Protein AF-A0A950MJ36-F1 (afdb_monomer)

Structure (mmCIF, N/CA/C/O backbone):
data_AF-A0A950MJ36-F1
#
_entry.id   AF-A0A950MJ36-F1
#
loop_
_atom_site.group_PDB
_atom_site.id
_atom_site.type_symbol
_atom_site.label_atom_id
_atom_site.label_alt_id
_atom_site.label_comp_id
_atom_site.label_asym_id
_atom_site.label_entity_id
_atom_site.label_seq_id
_atom_site.pdbx_PDB_ins_code
_atom_site.Cartn_x
_atom_site.Cartn_y
_atom_site.Cartn_z
_atom_site.occupancy
_atom_site.B_iso_or_equiv
_atom_site.auth_seq_id
_atom_site.auth_comp_id
_atom_site.auth_asym_id
_atom_site.auth_atom_id
_atom_site.pdbx_PDB_model_num
ATOM 1 N N . MET A 1 1 ? -14.133 11.205 15.961 1.00 86.25 1 MET A N 1
ATOM 2 C CA . MET A 1 1 ? -13.410 11.856 14.840 1.00 86.25 1 MET A CA 1
ATOM 3 C C . MET A 1 1 ? -12.752 10.787 13.973 1.00 86.25 1 MET A C 1
ATOM 5 O O . MET A 1 1 ? -12.013 9.981 14.530 1.00 86.25 1 MET A O 1
ATOM 9 N N . ARG A 1 2 ? -13.037 10.751 12.662 1.00 91.69 2 ARG A N 1
ATOM 10 C CA . ARG A 1 2 ? -12.465 9.774 11.707 1.00 91.69 2 ARG A CA 1
ATOM 11 C C . ARG A 1 2 ? -11.082 10.229 11.227 1.00 91.69 2 ARG A C 1
ATOM 13 O O . ARG A 1 2 ? -10.898 11.425 11.024 1.00 91.69 2 ARG A O 1
ATOM 20 N N . VAL A 1 3 ? 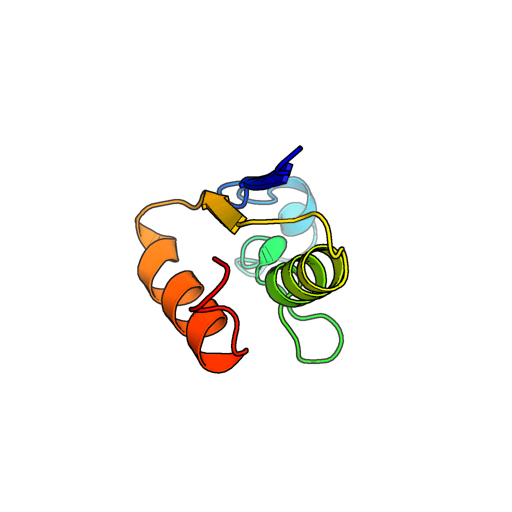-10.139 9.301 11.053 1.00 97.38 3 VAL A N 1
ATOM 21 C CA . VAL A 1 3 ? -8.804 9.574 10.489 1.00 97.38 3 VAL A CA 1
ATOM 22 C C . VAL A 1 3 ? -8.681 8.906 9.129 1.00 97.38 3 VAL A C 1
ATOM 24 O O . VAL A 1 3 ? -9.064 7.750 8.978 1.00 97.38 3 VAL A O 1
ATOM 27 N N . PHE A 1 4 ? -8.112 9.620 8.167 1.00 97.75 4 PHE A N 1
ATOM 28 C CA . PHE A 1 4 ? -7.770 9.097 6.850 1.00 97.75 4 PHE A CA 1
ATOM 29 C C . PHE A 1 4 ? -6.265 9.230 6.642 1.00 97.75 4 PHE A C 1
ATOM 31 O O . PHE A 1 4 ? -5.668 10.209 7.094 1.00 97.75 4 PHE A O 1
ATOM 38 N N . VAL A 1 5 ? -5.656 8.250 5.982 1.00 98.12 5 VAL A N 1
ATOM 39 C CA . VAL A 1 5 ? -4.213 8.227 5.710 1.00 98.12 5 VAL A CA 1
ATOM 40 C C . VAL A 1 5 ? -3.997 8.276 4.207 1.00 98.12 5 VAL A C 1
ATOM 4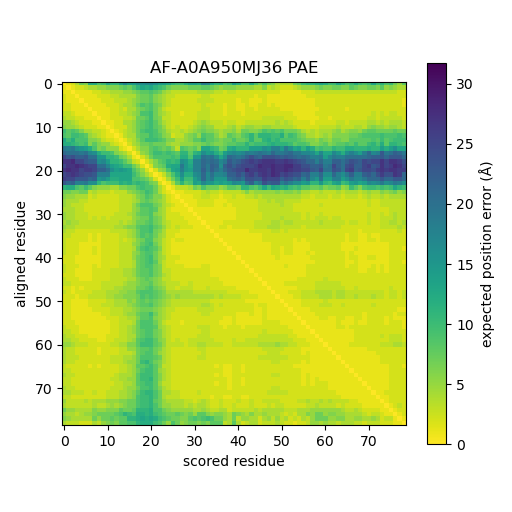2 O O . VAL A 1 5 ? -4.625 7.522 3.473 1.00 98.12 5 VAL A O 1
ATOM 45 N N . ILE A 1 6 ? -3.091 9.133 3.744 1.00 97.94 6 ILE A N 1
ATOM 46 C CA . ILE A 1 6 ? -2.664 9.170 2.343 1.00 97.94 6 ILE A CA 1
ATOM 47 C C . ILE A 1 6 ? -1.198 8.748 2.297 1.00 97.94 6 ILE A C 1
ATOM 49 O O . ILE A 1 6 ? -0.353 9.354 2.954 1.00 97.94 6 ILE A O 1
ATOM 53 N N . LEU A 1 7 ? -0.902 7.707 1.523 1.00 97.06 7 LEU A N 1
ATOM 54 C CA . LEU A 1 7 ? 0.431 7.162 1.306 1.00 97.06 7 LEU A CA 1
ATOM 55 C C . LEU A 1 7 ? 0.909 7.538 -0.105 1.00 97.06 7 LEU A C 1
ATOM 57 O O . LEU A 1 7 ? 0.607 6.826 -1.067 1.00 97.06 7 LEU A O 1
ATOM 61 N N . PRO A 1 8 ? 1.644 8.651 -0.273 1.00 96.31 8 PRO A N 1
ATOM 62 C CA . PRO A 1 8 ? 2.241 8.992 -1.556 1.00 96.31 8 PRO A CA 1
ATOM 63 C C . PRO A 1 8 ? 3.380 8.017 -1.888 1.00 96.31 8 PRO A C 1
ATOM 65 O O . PRO A 1 8 ? 4.440 8.018 -1.263 1.00 96.31 8 PRO A O 1
ATOM 68 N N . ALA A 1 9 ? 3.159 7.199 -2.912 1.00 94.50 9 ALA A N 1
ATOM 69 C CA . ALA A 1 9 ? 4.024 6.107 -3.352 1.00 94.50 9 ALA A CA 1
ATOM 70 C C . ALA A 1 9 ? 4.343 6.188 -4.864 1.00 94.50 9 ALA A C 1
ATOM 72 O O . ALA A 1 9 ? 4.677 5.192 -5.498 1.00 94.50 9 ALA A O 1
ATOM 73 N N . ALA A 1 10 ? 4.267 7.387 -5.455 1.00 92.75 1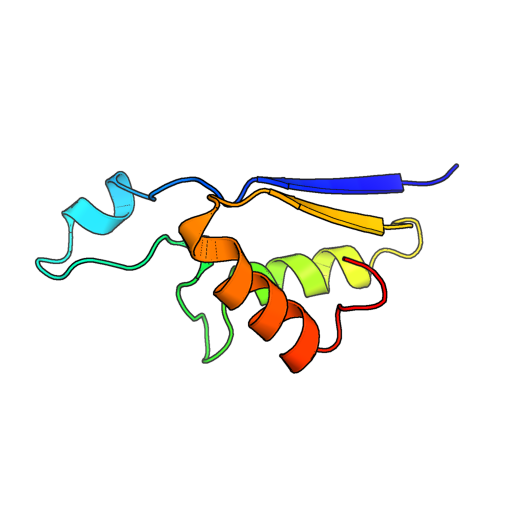0 ALA A N 1
ATOM 74 C CA . ALA A 1 10 ? 4.580 7.651 -6.868 1.00 92.75 10 ALA A CA 1
ATOM 75 C C . ALA A 1 10 ? 6.054 8.043 -7.132 1.00 92.75 10 ALA A C 1
ATOM 77 O O . ALA A 1 10 ? 6.456 8.260 -8.282 1.00 92.75 10 ALA A O 1
ATOM 78 N N . GLY A 1 11 ? 6.853 8.190 -6.069 1.00 88.31 11 GLY A N 1
ATOM 79 C CA . GLY A 1 11 ? 8.255 8.597 -6.146 1.00 88.31 11 GLY A CA 1
ATOM 80 C C . GLY A 1 11 ? 9.152 7.506 -6.735 1.00 88.31 11 GLY A C 1
ATOM 81 O O . GLY A 1 11 ? 8.966 6.328 -6.451 1.00 88.31 11 GLY A O 1
ATOM 82 N N . LEU A 1 12 ? 10.151 7.913 -7.525 1.00 82.62 12 LEU A N 1
ATOM 83 C CA . LEU A 1 12 ? 11.064 6.997 -8.226 1.00 82.62 12 LEU A CA 1
ATOM 84 C C . LEU A 1 12 ? 12.253 6.524 -7.379 1.00 82.62 12 LEU A C 1
ATOM 86 O O . LEU A 1 12 ? 12.937 5.589 -7.764 1.00 82.62 12 LEU A O 1
ATOM 90 N N . GLY A 1 13 ? 12.530 7.163 -6.237 1.00 76.69 13 GLY A N 1
ATOM 91 C CA . GLY A 1 13 ? 13.645 6.751 -5.376 1.00 76.69 13 GLY A CA 1
ATOM 92 C C . GLY A 1 13 ? 15.029 6.909 -6.019 1.00 76.69 13 GLY A C 1
ATOM 93 O O . GLY A 1 13 ? 15.940 6.171 -5.669 1.00 76.69 13 GLY A O 1
ATOM 94 N N . THR A 1 14 ? 15.211 7.888 -6.911 1.00 74.81 14 THR A N 1
ATOM 95 C CA . THR A 1 14 ? 16.426 8.074 -7.736 1.00 74.81 14 THR A CA 1
ATOM 96 C C . THR A 1 14 ? 17.736 8.155 -6.950 1.00 74.81 14 THR A C 1
ATOM 98 O O . THR A 1 14 ? 18.770 7.713 -7.439 1.00 74.81 14 THR A O 1
ATOM 101 N N . ARG A 1 15 ? 17.706 8.656 -5.708 1.00 77.00 15 ARG A N 1
ATOM 102 C CA . ARG A 1 15 ? 18.877 8.657 -4.813 1.00 77.00 15 ARG A CA 1
ATOM 103 C C . ARG A 1 15 ? 19.305 7.252 -4.380 1.00 77.00 15 ARG A C 1
ATOM 105 O O . ARG A 1 15 ? 20.490 7.016 -4.210 1.00 77.00 15 ARG A O 1
ATOM 112 N N . MET A 1 16 ? 18.355 6.334 -4.203 1.00 66.44 16 MET A N 1
ATOM 113 C CA . MET A 1 16 ? 18.647 4.937 -3.863 1.00 66.44 16 MET A CA 1
ATOM 114 C C . MET A 1 16 ? 19.111 4.136 -5.086 1.00 66.44 16 MET A C 1
ATOM 116 O O . MET A 1 16 ? 19.935 3.239 -4.939 1.00 66.44 16 MET A O 1
ATOM 120 N N . SER A 1 17 ? 18.643 4.479 -6.292 1.00 59.50 17 SER A N 1
ATOM 121 C CA . SER A 1 17 ? 19.059 3.809 -7.534 1.00 59.50 17 SER A CA 1
ATOM 122 C C . SER A 1 17 ? 20.499 4.130 -7.958 1.00 59.50 17 SER A C 1
ATOM 124 O O . SER A 1 17 ? 21.095 3.355 -8.694 1.00 59.50 17 SER A O 1
ATOM 126 N N . ALA A 1 18 ? 21.090 5.233 -7.486 1.00 54.50 18 ALA A N 1
ATOM 127 C CA . ALA A 1 18 ? 22.434 5.667 -7.887 1.00 54.50 18 ALA A CA 1
ATOM 128 C C . ALA A 1 18 ? 23.587 4.749 -7.414 1.00 54.50 18 ALA A C 1
ATOM 130 O O . ALA A 1 18 ? 24.730 4.978 -7.797 1.00 54.50 18 ALA A O 1
ATOM 131 N N . GLY A 1 19 ? 23.311 3.728 -6.592 1.00 51.56 19 GLY A N 1
ATOM 132 C CA . GLY A 1 19 ? 24.321 2.797 -6.069 1.00 51.56 19 GLY A CA 1
ATOM 133 C C . GLY A 1 19 ? 24.318 1.394 -6.685 1.00 51.56 19 GLY A C 1
ATOM 134 O O . GLY A 1 19 ? 25.193 0.603 -6.352 1.00 51.56 19 GLY A O 1
ATOM 135 N N . HIS A 1 20 ? 23.354 1.059 -7.551 1.00 45.91 20 HIS A N 1
ATOM 136 C CA . HIS A 1 20 ? 23.222 -0.282 -8.127 1.00 45.91 20 HIS A CA 1
ATOM 137 C C . HIS A 1 20 ? 22.952 -0.169 -9.633 1.00 45.91 20 HIS A C 1
ATOM 139 O O . HIS A 1 20 ? 21.934 0.380 -10.040 1.00 45.91 20 HIS A O 1
ATOM 145 N N . SER A 1 21 ? 23.844 -0.711 -10.470 1.00 41.66 21 SER A N 1
ATOM 146 C CA . SER A 1 21 ? 23.791 -0.669 -11.949 1.00 41.66 21 SER A CA 1
ATOM 147 C C . SER A 1 21 ? 22.631 -1.454 -12.591 1.00 41.66 21 SER A C 1
ATOM 149 O O . SER A 1 21 ? 22.656 -1.746 -13.783 1.00 41.66 21 SER A O 1
ATOM 151 N N . SER A 1 22 ? 21.608 -1.805 -11.817 1.00 49.19 22 SER A N 1
ATOM 152 C CA . SER A 1 22 ? 20.376 -2.442 -12.270 1.00 49.19 22 SER A CA 1
ATOM 153 C C . SER A 1 22 ? 19.220 -1.514 -11.942 1.00 49.19 22 SER A C 1
ATOM 155 O O . SER A 1 22 ? 19.196 -0.932 -10.856 1.00 49.19 22 SER A O 1
ATOM 157 N N . ILE A 1 23 ? 18.257 -1.399 -12.858 1.00 55.78 23 ILE A N 1
ATOM 158 C CA . ILE A 1 23 ? 17.006 -0.649 -12.693 1.00 55.78 23 ILE A CA 1
ATOM 159 C C . ILE A 1 23 ? 16.365 -1.081 -11.370 1.00 55.78 23 ILE A C 1
ATOM 161 O O . ILE A 1 23 ? 15.706 -2.112 -11.272 1.00 55.78 23 ILE A O 1
ATOM 165 N N . THR A 1 24 ? 16.642 -0.327 -10.311 1.00 65.62 24 THR A N 1
ATOM 166 C CA . THR A 1 24 ? 16.178 -0.655 -8.969 1.00 65.62 24 THR A CA 1
ATOM 167 C C . THR A 1 24 ? 14.733 -0.201 -8.915 1.00 65.62 24 THR A C 1
ATOM 169 O O . THR A 1 24 ? 14.458 0.988 -9.095 1.00 65.62 24 THR A O 1
ATOM 172 N N . ALA A 1 25 ? 13.810 -1.147 -8.735 1.00 74.06 25 ALA A N 1
ATOM 173 C CA . ALA A 1 25 ? 12.396 -0.841 -8.570 1.00 74.06 25 ALA A CA 1
ATOM 174 C C . ALA A 1 25 ? 12.212 0.260 -7.501 1.00 74.06 25 ALA A C 1
ATOM 176 O O . ALA A 1 25 ? 12.979 0.298 -6.532 1.00 74.06 25 ALA A O 1
ATOM 177 N N . PRO A 1 26 ? 11.218 1.158 -7.646 1.00 87.12 26 PRO A N 1
ATOM 178 C CA . PRO A 1 26 ? 10.979 2.219 -6.676 1.00 87.12 26 PRO A CA 1
ATOM 179 C C . PRO A 1 26 ? 10.929 1.693 -5.237 1.00 87.12 26 PRO A C 1
ATOM 181 O O . PRO A 1 26 ? 10.330 0.649 -4.973 1.00 87.12 26 PRO A O 1
ATOM 184 N N . LYS A 1 27 ? 11.541 2.428 -4.300 1.00 89.19 27 LYS A N 1
ATOM 185 C CA . LYS A 1 27 ? 11.846 1.945 -2.938 1.00 89.19 27 LYS A CA 1
ATOM 186 C C . LYS A 1 27 ? 10.658 1.330 -2.197 1.00 89.19 27 LYS A C 1
ATOM 188 O O . LYS A 1 27 ? 10.823 0.370 -1.462 1.00 89.19 27 LYS A O 1
ATOM 193 N N . GLN A 1 28 ? 9.461 1.880 -2.384 1.00 90.88 28 GLN A N 1
ATOM 194 C CA . GLN A 1 28 ? 8.224 1.423 -1.751 1.00 90.88 28 GLN A CA 1
ATOM 195 C C . GLN A 1 28 ? 7.852 -0.013 -2.132 1.00 90.88 28 GLN A C 1
ATOM 197 O O . GLN A 1 28 ? 7.119 -0.666 -1.396 1.00 90.88 28 GLN A O 1
ATOM 202 N N . PHE A 1 29 ? 8.365 -0.507 -3.255 1.00 91.19 29 PHE A N 1
ATOM 203 C CA . PHE A 1 29 ? 8.091 -1.850 -3.732 1.00 91.19 29 PHE A CA 1
ATOM 204 C C . PHE A 1 29 ? 9.252 -2.824 -3.556 1.00 91.19 29 PHE A C 1
ATOM 206 O O . PHE A 1 29 ? 9.122 -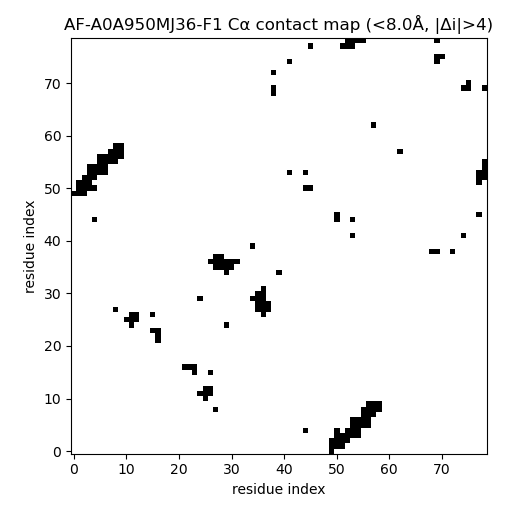3.982 -3.947 1.00 91.19 29 PHE A O 1
ATOM 213 N N . LEU A 1 30 ? 10.371 -2.366 -2.994 1.00 90.94 30 LEU A N 1
ATOM 214 C CA . LEU A 1 30 ? 11.425 -3.267 -2.553 1.00 90.94 30 LEU A CA 1
ATOM 215 C C . LEU A 1 30 ? 10.917 -4.095 -1.377 1.00 90.94 30 LEU A C 1
ATOM 217 O O . LEU A 1 30 ? 10.115 -3.622 -0.565 1.00 90.94 30 LEU A O 1
ATOM 221 N N . GLU A 1 31 ? 11.397 -5.327 -1.294 1.00 92.62 31 GLU A N 1
ATOM 222 C CA . GLU A 1 31 ? 11.059 -6.232 -0.209 1.00 92.62 31 GLU A CA 1
ATOM 223 C C . GLU A 1 31 ? 12.003 -6.041 0.975 1.00 92.62 31 GLU A C 1
ATOM 225 O O . GLU A 1 31 ? 13.219 -5.923 0.830 1.00 92.62 31 GLU A O 1
ATOM 230 N N . LEU A 1 32 ? 11.424 -6.051 2.168 1.00 92.81 32 LEU A N 1
ATOM 231 C CA . LEU A 1 32 ? 12.121 -6.172 3.434 1.00 92.81 32 LEU A CA 1
ATOM 232 C C . LEU A 1 32 ? 11.647 -7.475 4.077 1.00 92.81 32 LEU A C 1
ATOM 234 O O . LEU A 1 32 ? 10.464 -7.603 4.398 1.00 92.81 32 LEU A O 1
ATOM 238 N N . ALA A 1 33 ? 12.561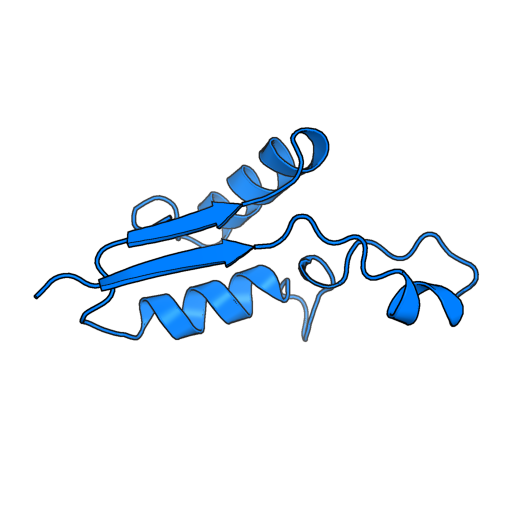 -8.438 4.221 1.00 94.94 33 ALA A N 1
ATOM 239 C CA . ALA A 1 33 ? 12.258 -9.793 4.693 1.00 94.94 33 ALA A CA 1
ATOM 240 C C . ALA A 1 33 ? 11.120 -10.478 3.897 1.00 94.94 33 ALA A C 1
ATOM 242 O O . ALA A 1 33 ? 10.193 -11.036 4.478 1.00 94.94 33 ALA A O 1
ATOM 243 N N . GLY A 1 34 ? 11.169 -10.391 2.560 1.00 94.38 34 GLY A N 1
ATOM 244 C CA . GLY A 1 34 ? 10.195 -11.028 1.658 1.00 94.38 34 GLY A CA 1
ATOM 245 C C . GLY A 1 34 ? 8.824 -10.344 1.590 1.00 94.38 34 GLY A C 1
ATOM 246 O O . GLY A 1 34 ? 7.872 -10.912 1.063 1.00 94.38 34 GLY A O 1
ATOM 247 N N . VAL A 1 35 ? 8.683 -9.140 2.156 1.00 95.56 35 VAL A N 1
ATOM 248 C CA . VAL A 1 35 ? 7.430 -8.373 2.133 1.00 95.56 35 VAL A CA 1
ATOM 249 C C . VAL A 1 35 ? 7.700 -6.956 1.624 1.00 95.56 35 VAL A C 1
ATOM 251 O O . VAL A 1 35 ? 8.620 -6.307 2.130 1.00 95.56 35 VAL A O 1
ATOM 254 N N . PRO A 1 36 ? 6.913 -6.429 0.667 1.00 95.50 36 PRO A N 1
ATOM 255 C CA . PRO A 1 36 ? 7.113 -5.078 0.155 1.00 95.50 36 PRO A CA 1
ATOM 256 C C . PRO A 1 36 ? 7.040 -4.014 1.256 1.00 95.50 36 PRO A C 1
ATOM 258 O O . PRO A 1 36 ? 6.175 -4.060 2.132 1.00 95.50 36 PRO A O 1
ATOM 261 N N . ILE A 1 37 ? 7.898 -2.996 1.179 1.00 95.19 37 ILE A N 1
ATOM 262 C CA . ILE A 1 37 ? 7.918 -1.870 2.131 1.00 95.19 37 ILE A CA 1
ATOM 263 C C . ILE A 1 37 ? 6.548 -1.174 2.233 1.00 95.19 37 ILE A C 1
ATOM 265 O O . ILE A 1 37 ? 6.125 -0.788 3.327 1.00 95.19 37 ILE A O 1
ATOM 269 N N . LEU A 1 38 ? 5.816 -1.051 1.122 1.00 96.31 38 LEU A N 1
ATOM 270 C CA . LEU A 1 38 ? 4.447 -0.533 1.114 1.00 96.31 38 LEU A CA 1
ATOM 271 C C . LEU A 1 38 ? 3.525 -1.338 2.043 1.00 96.31 38 LEU A C 1
ATOM 273 O O . LEU A 1 38 ? 2.776 -0.751 2.818 1.00 96.31 38 LEU A O 1
ATOM 277 N N . ILE A 1 39 ? 3.621 -2.668 2.022 1.00 97.69 39 ILE A N 1
ATOM 278 C CA . ILE A 1 39 ? 2.795 -3.557 2.845 1.00 97.69 39 ILE A CA 1
ATOM 279 C C . ILE A 1 39 ? 3.135 -3.422 4.328 1.00 97.69 39 ILE A C 1
ATOM 281 O O . ILE A 1 39 ? 2.229 -3.344 5.155 1.00 97.69 39 ILE A O 1
ATOM 285 N N . HIS A 1 40 ? 4.420 -3.320 4.676 1.00 97.88 40 HIS A N 1
ATOM 286 C CA . HIS A 1 40 ? 4.830 -3.006 6.052 1.00 97.88 40 HIS A CA 1
ATOM 287 C C . HIS A 1 40 ? 4.209 -1.693 6.545 1.00 97.88 40 HIS A C 1
ATOM 289 O O . HIS A 1 40 ? 3.741 -1.608 7.678 1.00 97.88 40 HIS A O 1
ATOM 295 N N . THR A 1 41 ? 4.129 -0.688 5.670 1.00 97.31 41 THR A N 1
ATOM 296 C CA . THR A 1 41 ? 3.517 0.607 6.002 1.00 97.31 41 THR A CA 1
ATOM 297 C C . THR A 1 41 ? 1.999 0.492 6.190 1.00 97.31 41 THR A C 1
ATOM 299 O O . THR A 1 41 ? 1.453 1.045 7.144 1.00 97.31 41 THR A O 1
ATOM 302 N N . LEU A 1 42 ? 1.310 -0.254 5.318 1.00 97.81 42 LEU A N 1
ATOM 303 C CA . LEU A 1 42 ? -0.131 -0.507 5.441 1.00 97.81 42 LEU A CA 1
ATOM 304 C C . LEU A 1 42 ? -0.476 -1.256 6.735 1.00 97.81 42 LEU A C 1
ATOM 306 O O . LEU A 1 42 ? -1.451 -0.897 7.391 1.00 97.81 42 LEU A O 1
ATOM 310 N N . ARG A 1 43 ? 0.344 -2.235 7.143 1.00 97.56 43 ARG A N 1
ATOM 311 C CA . ARG A 1 43 ? 0.193 -2.942 8.429 1.00 97.56 43 ARG A CA 1
ATOM 312 C C . ARG A 1 43 ? 0.214 -1.973 9.607 1.00 97.56 43 ARG A C 1
ATOM 314 O O . ARG A 1 43 ? -0.731 -1.957 10.389 1.00 97.56 43 ARG A O 1
ATOM 321 N N . ALA A 1 44 ? 1.227 -1.108 9.668 1.00 97.56 44 ALA A N 1
ATOM 322 C CA . ALA A 1 44 ? 1.376 -0.144 10.756 1.00 97.56 44 ALA A CA 1
ATOM 323 C C . ALA A 1 44 ? 0.154 0.783 10.898 1.00 97.56 44 ALA A C 1
ATOM 325 O O . ALA A 1 44 ? -0.322 1.025 12.004 1.00 97.56 44 ALA A O 1
ATOM 326 N N . PHE A 1 45 ? -0.403 1.281 9.788 1.00 97.44 45 PHE A N 1
ATOM 327 C CA . PHE A 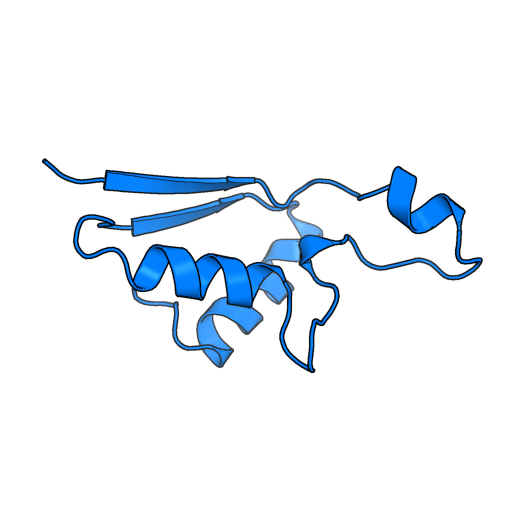1 45 ? -1.608 2.117 9.841 1.00 97.44 45 PHE A CA 1
ATOM 328 C C . PHE A 1 45 ? -2.892 1.321 10.086 1.00 97.44 45 PHE A C 1
ATOM 330 O O . PHE A 1 45 ? -3.827 1.843 10.698 1.00 97.44 45 PHE A O 1
ATOM 337 N N . ALA A 1 46 ? -2.963 0.069 9.638 1.00 95.94 46 ALA A N 1
ATOM 338 C CA . ALA A 1 46 ? -4.118 -0.781 9.879 1.00 95.94 46 ALA A CA 1
ATOM 339 C C . ALA A 1 46 ? -4.299 -1.118 11.365 1.00 95.94 46 ALA A C 1
ATOM 341 O O . ALA A 1 46 ? -5.450 -1.223 11.794 1.00 95.94 46 ALA A O 1
ATOM 342 N N . GLU A 1 47 ? -3.206 -1.204 12.130 1.00 96.38 47 GLU A N 1
ATOM 343 C CA . GLU A 1 47 ? -3.200 -1.406 13.587 1.00 96.38 47 GLU A CA 1
ATOM 344 C C . GLU A 1 47 ? -3.723 -0.198 14.378 1.00 96.38 47 GLU A C 1
ATOM 346 O O . GLU A 1 47 ? -4.074 -0.334 15.548 1.00 96.38 47 GLU A O 1
ATOM 351 N N . VAL A 1 48 ? -3.842 0.982 13.759 1.00 96.38 48 VAL A N 1
ATOM 352 C CA . VAL A 1 48 ? -4.368 2.181 14.423 1.00 96.38 48 VAL A CA 1
ATOM 353 C C . VAL A 1 48 ? -5.906 2.168 14.387 1.00 96.38 48 VAL A C 1
ATOM 355 O O . VAL A 1 48 ? -6.490 2.385 13.319 1.00 96.38 48 VAL A O 1
ATOM 358 N N . PRO A 1 49 ? -6.613 2.031 15.532 1.00 94.38 49 PRO A N 1
ATOM 359 C CA . PRO A 1 49 ? -8.075 1.865 15.539 1.00 94.38 49 PRO A CA 1
ATOM 360 C C . PRO A 1 49 ? -8.848 3.065 14.980 1.00 94.38 49 PRO A C 1
ATOM 362 O O . PRO A 1 49 ? -9.983 2.940 14.534 1.00 94.38 49 PRO A O 1
ATOM 365 N N . ARG A 1 50 ? -8.238 4.256 15.002 1.00 95.94 50 ARG A N 1
ATOM 366 C CA . ARG A 1 50 ? -8.860 5.493 14.512 1.00 95.94 50 ARG A CA 1
ATOM 367 C C . ARG A 1 50 ? -8.793 5.668 12.992 1.00 95.94 50 ARG A C 1
ATOM 369 O O . ARG A 1 50 ? -9.497 6.540 12.476 1.00 95.94 50 ARG A O 1
ATOM 376 N N . VAL A 1 51 ? -7.946 4.904 12.294 1.00 97.12 51 VAL A N 1
ATOM 377 C CA . VAL A 1 51 ? -7.801 4.973 10.831 1.00 97.12 51 VAL A CA 1
ATOM 378 C C . VAL A 1 51 ? -9.012 4.314 10.184 1.00 97.12 51 VAL A C 1
ATOM 380 O O . VAL A 1 51 ? -9.180 3.097 10.245 1.00 97.12 51 VAL A O 1
ATOM 383 N N . ALA A 1 52 ? -9.849 5.144 9.569 1.00 96.56 52 ALA A N 1
ATOM 384 C CA . ALA A 1 52 ? -11.071 4.740 8.892 1.00 96.56 52 ALA A CA 1
ATOM 385 C C . ALA A 1 52 ? -10.793 4.200 7.483 1.00 96.56 52 ALA A C 1
ATOM 387 O O . ALA A 1 52 ? -11.389 3.203 7.097 1.00 96.56 52 ALA A O 1
ATOM 388 N N . ALA A 1 53 ? -9.888 4.838 6.736 1.00 97.12 53 ALA A N 1
ATOM 389 C CA . ALA A 1 53 ? -9.436 4.365 5.430 1.00 97.12 53 ALA A CA 1
ATOM 390 C C . ALA A 1 53 ? -8.037 4.902 5.102 1.00 97.12 53 ALA A C 1
ATOM 392 O O . ALA A 1 53 ? -7.582 5.909 5.662 1.00 97.12 53 ALA A O 1
ATOM 393 N N . MET A 1 54 ? -7.367 4.216 4.188 1.00 98.00 54 MET A N 1
ATOM 394 C CA . MET A 1 54 ? -6.058 4.562 3.659 1.00 98.00 54 MET A CA 1
ATOM 395 C C . MET A 1 54 ? -6.169 4.750 2.146 1.00 98.00 54 MET A C 1
ATOM 397 O O . MET A 1 54 ? -6.961 4.083 1.505 1.00 98.00 54 MET A O 1
ATOM 401 N N . TYR A 1 55 ? -5.366 5.636 1.572 1.00 98.12 55 TYR A N 1
ATOM 402 C CA . TYR A 1 55 ? -5.320 5.873 0.133 1.00 98.12 55 TYR A CA 1
ATOM 403 C C . TYR A 1 55 ? -3.873 5.825 -0.327 1.00 98.12 55 TYR A C 1
ATOM 405 O O . TYR A 1 55 ? -3.047 6.604 0.150 1.00 98.12 55 TYR A O 1
ATOM 413 N N . VAL A 1 56 ? -3.550 4.930 -1.257 1.00 97.94 56 VAL A N 1
ATOM 414 C CA . VAL A 1 56 ? -2.197 4.821 -1.811 1.00 97.94 56 VAL A CA 1
ATOM 415 C C . VAL A 1 56 ? -2.155 5.529 -3.161 1.00 97.94 56 VAL A C 1
ATOM 417 O O . VAL A 1 56 ? -2.758 5.080 -4.130 1.00 97.94 56 VAL A O 1
ATOM 420 N N . ALA A 1 57 ? -1.429 6.643 -3.231 1.00 97.19 57 ALA A N 1
ATOM 421 C CA . ALA A 1 57 ? -1.272 7.410 -4.462 1.00 97.19 57 ALA A CA 1
ATOM 422 C C . ALA A 1 57 ? -0.028 6.936 -5.223 1.00 97.19 57 ALA A C 1
ATOM 424 O O . ALA A 1 57 ? 1.103 7.168 -4.786 1.00 97.19 57 ALA A O 1
ATOM 425 N N . VAL A 1 58 ? -0.233 6.293 -6.371 1.00 96.12 58 VAL A N 1
ATOM 426 C CA . VAL A 1 58 ? 0.833 5.778 -7.244 1.00 96.12 58 VAL A CA 1
ATOM 427 C C . VAL A 1 58 ? 0.719 6.331 -8.660 1.00 96.12 58 VAL A C 1
ATOM 429 O O . VAL A 1 58 ? -0.235 7.027 -9.002 1.00 96.12 58 VAL A O 1
ATOM 432 N N . ARG A 1 59 ? 1.726 6.053 -9.492 1.00 94.62 59 ARG A N 1
ATOM 433 C CA . ARG A 1 59 ? 1.653 6.346 -10.925 1.00 94.62 59 ARG A CA 1
ATOM 434 C C . ARG A 1 59 ? 0.683 5.376 -11.610 1.00 94.62 59 ARG A C 1
ATOM 436 O O . ARG A 1 59 ? 0.580 4.238 -11.153 1.00 94.62 59 ARG A O 1
ATOM 443 N N . PRO A 1 60 ? 0.054 5.766 -12.733 1.00 96.62 60 PRO A N 1
ATOM 444 C CA . PRO A 1 60 ? -0.876 4.896 -13.456 1.00 96.62 60 PRO A CA 1
ATOM 445 C C . PRO A 1 60 ? -0.310 3.506 -13.777 1.00 96.62 60 PRO A C 1
ATOM 447 O O . PRO A 1 60 ? -0.999 2.510 -13.610 1.00 96.62 60 PRO A O 1
ATOM 450 N N . ASN A 1 61 ? 0.969 3.422 -14.151 1.00 93.81 61 ASN A N 1
ATOM 451 C CA . ASN A 1 61 ? 1.631 2.165 -14.506 1.00 93.81 61 ASN A CA 1
ATOM 452 C C . ASN A 1 61 ? 1.911 1.229 -13.311 1.00 93.81 61 ASN A C 1
ATOM 454 O O . ASN A 1 61 ? 2.277 0.080 -13.522 1.00 93.81 61 ASN A O 1
ATOM 458 N N . GLU A 1 62 ? 1.774 1.706 -12.070 1.00 94.88 62 GLU A N 1
ATOM 459 C CA . GLU A 1 62 ? 1.940 0.890 -10.859 1.00 94.88 62 GLU A CA 1
ATOM 460 C C . GLU A 1 62 ? 0.593 0.483 -10.244 1.00 94.88 62 GLU A C 1
ATOM 462 O O . GLU A 1 62 ? 0.575 -0.233 -9.243 1.00 94.88 62 GLU A O 1
ATOM 467 N N . MET A 1 63 ? -0.534 0.937 -10.809 1.00 95.81 63 MET A N 1
ATOM 468 C CA . MET A 1 63 ? -1.858 0.712 -10.224 1.00 95.81 63 MET A CA 1
ATOM 469 C C . MET A 1 63 ? -2.188 -0.772 -10.115 1.00 95.81 63 MET A C 1
ATOM 471 O O . MET A 1 63 ? -2.491 -1.237 -9.020 1.00 95.81 63 MET A O 1
ATOM 475 N N . ASP A 1 64 ? -2.025 -1.528 -11.201 1.00 96.81 64 ASP A N 1
ATOM 476 C CA . ASP A 1 64 ? -2.341 -2.961 -11.223 1.00 96.81 64 ASP A CA 1
ATOM 477 C C . ASP A 1 64 ? -1.497 -3.750 -10.218 1.00 96.81 64 ASP A C 1
ATOM 479 O O . ASP A 1 64 ? -2.011 -4.578 -9.461 1.00 96.81 64 ASP A O 1
ATOM 483 N N . ARG A 1 65 ? -0.197 -3.439 -10.151 1.00 94.31 65 ARG A N 1
ATOM 484 C CA . ARG A 1 65 ? 0.735 -4.033 -9.186 1.00 94.31 65 ARG A CA 1
ATOM 485 C C . ARG A 1 65 ? 0.287 -3.773 -7.750 1.00 94.31 65 ARG A C 1
ATOM 487 O O . ARG A 1 65 ? 0.264 -4.691 -6.934 1.00 94.31 65 ARG A O 1
ATOM 494 N N . VAL A 1 66 ? -0.037 -2.522 -7.430 1.00 96.25 66 VAL A N 1
ATOM 495 C CA . VAL A 1 66 ? -0.413 -2.101 -6.075 1.00 96.25 66 VAL A CA 1
ATOM 496 C C . VAL A 1 66 ? -1.762 -2.690 -5.682 1.00 96.25 66 VAL A C 1
ATOM 498 O O . VAL A 1 66 ? -1.891 -3.210 -4.578 1.00 96.25 66 VAL A O 1
ATOM 501 N N . SER A 1 67 ? -2.739 -2.690 -6.588 1.00 96.62 67 SER A N 1
ATOM 502 C CA . SER A 1 67 ? -4.038 -3.330 -6.375 1.00 96.62 67 SER A CA 1
ATOM 503 C C . SER A 1 67 ? -3.901 -4.834 -6.134 1.00 96.62 67 SER A C 1
ATOM 505 O O . SER A 1 67 ? -4.567 -5.367 -5.245 1.00 96.62 67 SER A O 1
ATOM 507 N N . ALA A 1 68 ? -3.007 -5.519 -6.858 1.00 96.81 68 ALA A N 1
ATOM 508 C CA . ALA A 1 68 ? -2.705 -6.923 -6.601 1.00 96.81 68 ALA A CA 1
ATOM 509 C C . ALA A 1 68 ? -2.109 -7.124 -5.200 1.00 96.81 68 ALA A C 1
ATOM 511 O O . ALA A 1 68 ? -2.655 -7.894 -4.418 1.00 96.81 68 ALA A O 1
ATOM 512 N N . GLN A 1 69 ? -1.082 -6.355 -4.827 1.00 95.62 69 GLN A N 1
ATOM 513 C CA . GLN A 1 69 ? -0.474 -6.435 -3.494 1.00 95.62 69 GLN A CA 1
ATOM 514 C C . GLN A 1 69 ? -1.478 -6.140 -2.364 1.00 95.62 69 GLN A C 1
ATOM 516 O O . GLN A 1 69 ? -1.516 -6.856 -1.368 1.00 95.62 69 GLN A O 1
ATOM 521 N N . ILE A 1 70 ? -2.327 -5.118 -2.504 1.00 96.81 70 ILE A N 1
ATOM 522 C CA . ILE A 1 70 ? -3.370 -4.796 -1.516 1.00 96.81 70 ILE A CA 1
ATOM 523 C C . ILE A 1 70 ? -4.302 -5.991 -1.303 1.00 96.81 70 ILE A C 1
ATOM 525 O O . ILE A 1 70 ? -4.625 -6.319 -0.161 1.00 96.81 70 ILE A O 1
ATOM 529 N N . ARG A 1 71 ? -4.724 -6.659 -2.380 1.00 97.06 71 ARG A N 1
ATOM 530 C CA . ARG A 1 71 ? -5.579 -7.847 -2.296 1.00 97.06 71 ARG A CA 1
ATOM 531 C C . ARG A 1 71 ? -4.838 -9.025 -1.668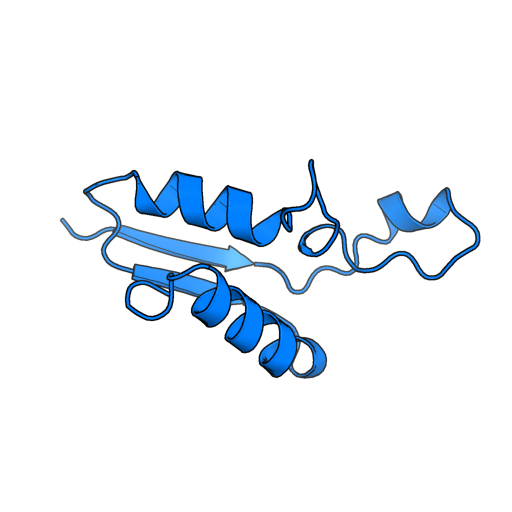 1.00 97.06 71 ARG A C 1
ATOM 533 O O . ARG A 1 71 ? -5.350 -9.614 -0.721 1.00 97.06 71 ARG A O 1
ATOM 540 N N . ASP A 1 72 ? -3.644 -9.335 -2.160 1.00 96.88 72 ASP A N 1
ATOM 541 C CA . ASP A 1 72 ? -2.884 -10.525 -1.772 1.00 96.88 72 ASP A CA 1
ATOM 542 C C . ASP A 1 72 ? -2.452 -10.475 -0.292 1.00 96.88 72 ASP A C 1
ATOM 544 O O . ASP A 1 72 ? -2.355 -11.508 0.366 1.00 96.88 72 ASP A O 1
ATOM 548 N N . TYR A 1 73 ? -2.271 -9.271 0.267 1.00 96.50 73 TYR A N 1
ATOM 549 C CA . TYR A 1 73 ? -1.964 -9.056 1.686 1.00 96.50 73 TYR A CA 1
ATOM 550 C C . TYR A 1 73 ? -3.182 -8.681 2.554 1.00 96.50 73 TYR A C 1
ATOM 552 O O . TYR A 1 73 ? -3.008 -8.358 3.729 1.00 96.50 73 TYR A O 1
ATOM 560 N N . GLY A 1 74 ? -4.408 -8.740 2.018 1.00 95.88 74 GLY A N 1
ATOM 561 C CA . GLY A 1 74 ? -5.642 -8.624 2.806 1.00 95.88 74 GLY A CA 1
ATOM 562 C C . GLY A 1 74 ? -6.059 -7.201 3.201 1.00 95.88 74 GLY A C 1
ATOM 563 O O . GLY A 1 74 ? -6.754 -7.018 4.198 1.00 95.88 74 GLY A O 1
ATOM 564 N N . PHE A 1 75 ? -5.669 -6.183 2.432 1.00 94.38 75 PHE A N 1
ATOM 565 C CA . PHE A 1 75 ? -5.974 -4.771 2.705 1.00 94.38 75 PHE A CA 1
ATOM 566 C C . PHE A 1 75 ? -7.150 -4.190 1.902 1.00 94.38 75 PHE A C 1
ATOM 568 O O . PHE A 1 75 ? -7.515 -3.037 2.126 1.00 94.38 75 PHE A O 1
ATOM 575 N N . ALA A 1 76 ? -7.789 -4.970 1.023 1.00 89.56 76 ALA A N 1
ATOM 576 C CA . ALA A 1 76 ? -8.841 -4.500 0.106 1.00 89.56 76 ALA A CA 1
ATOM 577 C C . ALA A 1 76 ? -10.079 -3.867 0.782 1.00 89.56 76 ALA A C 1
ATOM 579 O O . ALA A 1 76 ? -10.830 -3.147 0.137 1.00 89.56 76 ALA A O 1
ATOM 580 N N . GLY A 1 77 ? -10.315 -4.133 2.071 1.00 88.69 77 GLY A N 1
ATOM 581 C CA . GLY A 1 77 ? -11.421 -3.531 2.828 1.00 88.69 77 GLY A CA 1
ATOM 582 C C . GLY A 1 77 ? -11.091 -2.194 3.503 1.00 88.69 77 GLY A C 1
ATOM 583 O O . GLY A 1 77 ? -11.968 -1.609 4.135 1.00 88.69 77 GLY A O 1
ATOM 584 N N . LYS A 1 78 ? -9.833 -1.734 3.443 1.00 88.25 78 LYS A N 1
ATOM 585 C CA . LYS A 1 78 ? -9.345 -0.556 4.187 1.00 88.25 78 LYS A CA 1
ATOM 586 C C . LYS A 1 78 ? -8.491 0.398 3.338 1.00 88.25 78 LYS A C 1
ATOM 588 O O . LYS A 1 78 ? -8.212 1.504 3.808 1.00 88.25 78 LYS A O 1
ATOM 593 N N . VAL A 1 79 ? -8.080 -0.026 2.139 1.00 90.44 79 VAL A N 1
ATOM 594 C CA . VAL A 1 79 ? -7.298 0.736 1.149 1.00 90.44 79 VAL A CA 1
ATOM 595 C C . VAL A 1 79 ? -8.096 0.901 -0.135 1.00 90.44 79 VAL A C 1
ATOM 597 O O . VAL A 1 79 ? -8.685 -0.116 -0.558 1.00 90.44 79 VAL A O 1
#

Sequence (79 aa):
MRVFVILPAAGLGTRMSAGHSSITAPKQFLELAGVPIL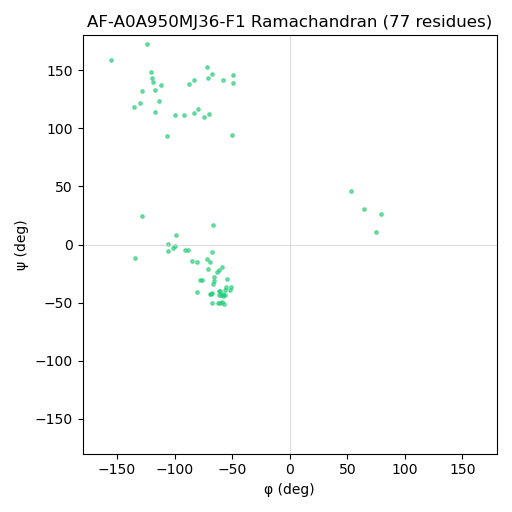IHTLRAFAEVPRVAAMYVAVRPNEMDRVSAQIRDYGFAGKV

Foldseek 3Di:
DADEAEAEQADLCVVVPVPDPDSDGRQQQDDDVNAGVVLVVLVVLVPDPRHQAYHYDHDPVCVVVVVVSCVVSVNVVHD

Nearest PDB structures (foldseek):
  2vsi-assembly1_A  TM=8.313E-01  e=2.799E-03  Streptococcus pneumoniae
  6xhp-assembly1_A  TM=8.563E-01  e=8.552E-03  Staphylococcus aureus
  6xhr-assembly3_E  TM=8.802E-01  e=1.719E-02  Staphylococcus aureus
  4cvh-assembly1_A-2  TM=8.771E-01  e=2.119E-02  Homo sapiens
  6xhs-assembly3_F  TM=8.047E-01  e=1.054E-02  Staphylococcus aureus

Radius of gyration: 13.46 Å; Cα contacts (8 Å, |Δi|>4): 84; chains: 1; bounding box: 38×23×30 Å

Solvent-accessible surface area (backbone atoms only — not comparable to full-atom values): 4794 Å² total; per-residue (Å²): 131,85,35,74,44,77,44,83,60,57,64,63,44,64,81,70,38,76,80,46,104,54,93,54,69,35,59,55,67,38,65,58,94,88,38,35,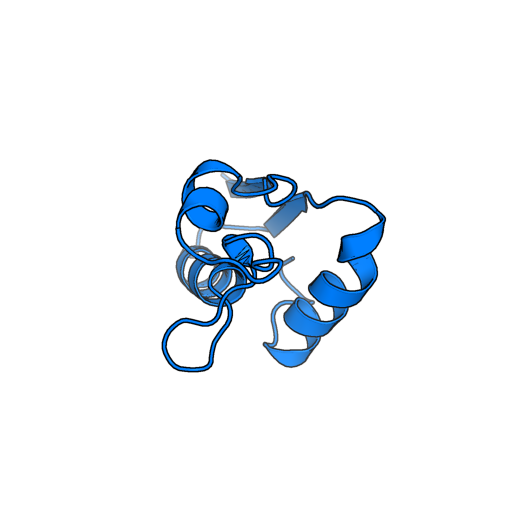44,48,56,58,52,51,51,61,52,66,73,38,87,56,51,68,39,39,44,76,45,57,46,80,90,46,43,67,62,50,55,48,50,35,50,78,72,70,36,61,90,44,82

Mean predicted aligned error: 4.79 Å

pLDDT: mean 89.2, std 13.76, range [41.66, 98.12]

Secondary structure (DSSP, 8-state):
--EEEEEE-----HHHHTT-SS-PPPGGGSEETTEEHHHHHHHHHHT-TTEEEEEEE--GGGHHHHHHHHHHTT-TTT-